Protein AF-A0A497GBG0-F1 (afdb_monomer_lite)

Radius of gyration: 11.76 Å; chains: 1; bounding box: 29×22×25 Å

Sequence (90 aa):
MTVDEFFQSIYMVCKSSNSFGGKLKPDKVEEFKKKAAEKAEKKSEIAGFLVKYEFKGASISFIPPNSVIIIMKDEASQEDVKNLLNELLE

pLDDT: mean 90.81, std 5.83, range [61.5, 96.38]

Secondary structure (DSSP, 8-state):
--HHHHEEEEEEEETTTTEEEEEE-GGGHHHHHHHHHHHSEEEEEETTTEEEEEETTEEEEEETTTEEEEE-SS---HHHHHHHHHHHH-

Foldseek 3Di:
DFPVQFFPDKAADDQVQLKIKTFTDQVCQVVLVVLQVVAWQFPDDDPVAWTWTDDPQWIWIDHPPGMIMIGHPDRDDSVRVRVSSVVSND

Structure (mmCIF, N/CA/C/O backbone):
data_AF-A0A497GBG0-F1
#
_entry.id   AF-A0A497GBG0-F1
#
loop_
_atom_site.group_PDB
_atom_site.id
_atom_site.type_symbol
_atom_site.label_atom_id
_atom_site.label_alt_id
_atom_site.label_comp_id
_atom_site.label_asym_id
_atom_site.label_entity_id
_atom_site.label_seq_id
_atom_site.pdbx_PDB_ins_code
_atom_site.Cartn_x
_atom_site.Cartn_y
_atom_site.Cartn_z
_atom_site.occupancy
_atom_site.B_iso_or_equiv
_atom_site.auth_seq_id
_atom_site.auth_comp_id
_atom_site.auth_asym_id
_atom_site.auth_atom_id
_atom_site.pdbx_PDB_model_num
ATOM 1 N N . MET A 1 1 ? -2.425 8.630 10.032 1.00 61.50 1 MET A N 1
ATOM 2 C CA . MET A 1 1 ? -2.284 7.163 10.168 1.00 61.50 1 MET A CA 1
ATOM 3 C C . MET A 1 1 ? -0.949 6.792 9.567 1.00 61.50 1 MET A C 1
ATOM 5 O O . MET A 1 1 ? -0.622 7.351 8.529 1.00 61.50 1 MET A O 1
ATOM 9 N N . THR A 1 2 ? -0.169 5.931 10.212 1.00 80.12 2 THR A N 1
ATOM 10 C CA . THR A 1 2 ? 1.159 5.568 9.693 1.00 80.12 2 THR A CA 1
ATOM 11 C C . THR A 1 2 ? 1.126 4.247 8.938 1.00 80.12 2 THR A C 1
ATOM 13 O O . THR A 1 2 ? 0.296 3.369 9.179 1.00 80.12 2 THR A O 1
ATOM 16 N N . VAL A 1 3 ? 2.075 4.081 8.023 1.00 88.31 3 VAL A N 1
ATOM 17 C CA . VAL A 1 3 ? 2.254 2.862 7.237 1.00 88.31 3 VAL A CA 1
ATOM 18 C C . VAL A 1 3 ? 2.421 1.634 8.137 1.00 88.31 3 VAL A C 1
ATOM 20 O O . VAL A 1 3 ? 1.928 0.559 7.807 1.00 88.31 3 VAL A O 1
ATOM 23 N N . ASP A 1 4 ? 3.047 1.795 9.306 1.00 88.88 4 ASP A N 1
ATOM 24 C CA . ASP A 1 4 ? 3.286 0.721 10.274 1.00 88.88 4 ASP A CA 1
ATOM 25 C C . ASP A 1 4 ? 1.998 0.276 10.999 1.00 88.88 4 ASP A C 1
ATOM 27 O O . ASP A 1 4 ? 1.924 -0.837 11.532 1.00 88.88 4 ASP A O 1
ATOM 31 N N . GLU A 1 5 ? 0.937 1.093 10.990 1.00 91.94 5 GLU A N 1
ATOM 32 C CA . GLU A 1 5 ? -0.387 0.668 11.455 1.00 91.94 5 GLU A CA 1
ATOM 33 C C . GLU A 1 5 ? -1.019 -0.329 10.481 1.00 91.94 5 GLU A C 1
ATOM 35 O O . GLU A 1 5 ? -1.638 -1.291 10.933 1.00 91.94 5 GLU A O 1
ATOM 40 N N . PHE A 1 6 ? -0.801 -0.146 9.175 1.00 93.38 6 PHE A N 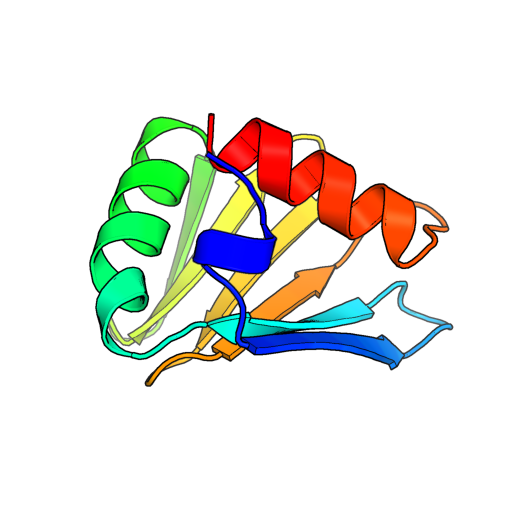1
ATOM 41 C CA . PHE A 1 6 ? -1.411 -0.936 8.104 1.00 93.38 6 PHE A CA 1
ATOM 42 C C . PHE A 1 6 ? -0.587 -2.148 7.681 1.00 93.38 6 PHE A C 1
ATOM 44 O O . PHE A 1 6 ? -1.155 -3.197 7.380 1.00 93.38 6 PHE A O 1
ATOM 51 N N . PHE A 1 7 ? 0.738 -2.030 7.644 1.00 95.12 7 PHE A N 1
ATOM 52 C CA . PHE A 1 7 ? 1.622 -3.048 7.087 1.00 95.12 7 PHE A CA 1
ATOM 53 C C . PHE A 1 7 ? 2.319 -3.855 8.189 1.00 95.12 7 PHE A C 1
ATOM 55 O O . PHE A 1 7 ? 2.814 -3.319 9.172 1.00 95.12 7 PHE A O 1
ATOM 62 N N . GLN A 1 8 ? 2.371 -5.175 8.009 1.00 94.81 8 GLN A N 1
ATOM 63 C CA . GLN A 1 8 ? 3.248 -6.079 8.759 1.00 94.81 8 GLN A CA 1
ATOM 64 C C . GLN A 1 8 ? 4.702 -5.946 8.302 1.00 94.81 8 GLN A C 1
ATOM 66 O O . GLN A 1 8 ? 5.623 -6.055 9.103 1.00 94.81 8 GLN A O 1
ATOM 71 N N . SER A 1 9 ? 4.908 -5.752 7.000 1.00 93.75 9 SER A N 1
ATOM 72 C CA . SER A 1 9 ? 6.236 -5.637 6.403 1.00 93.75 9 SER A CA 1
ATOM 73 C C . SER A 1 9 ? 6.156 -4.941 5.054 1.00 93.75 9 SER A C 1
ATOM 75 O O . SER A 1 9 ? 5.212 -5.184 4.297 1.00 93.75 9 SER A O 1
ATOM 77 N N . ILE A 1 10 ? 7.187 -4.169 4.726 1.00 94.12 10 ILE A N 1
ATOM 78 C CA . ILE A 1 10 ? 7.454 -3.649 3.383 1.00 94.12 10 ILE A CA 1
ATOM 79 C C . ILE A 1 10 ? 8.878 -4.068 3.023 1.00 94.12 10 ILE A C 1
ATOM 81 O O . ILE A 1 10 ? 9.774 -3.963 3.859 1.00 94.12 10 ILE A O 1
ATOM 85 N N . TYR A 1 11 ? 9.071 -4.575 1.813 1.00 93.00 11 TYR A N 1
ATOM 86 C CA . TYR A 1 11 ? 10.347 -5.097 1.337 1.00 93.00 11 TYR A CA 1
ATOM 87 C C . TYR A 1 11 ? 10.527 -4.829 -0.157 1.00 93.00 11 TYR A C 1
ATOM 89 O O . TYR A 1 11 ? 9.561 -4.702 -0.909 1.00 93.00 11 TYR A O 1
ATOM 97 N N . MET A 1 12 ? 11.777 -4.753 -0.605 1.00 91.69 12 MET A N 1
ATOM 98 C CA . MET A 1 12 ? 12.095 -4.661 -2.028 1.00 91.69 12 MET A CA 1
ATOM 99 C C . MET A 1 12 ? 11.902 -6.031 -2.692 1.00 91.69 12 MET A C 1
ATOM 101 O O . MET A 1 12 ? 12.422 -7.033 -2.207 1.00 91.69 12 MET A O 1
ATOM 105 N N . VAL A 1 13 ? 11.152 -6.075 -3.794 1.00 90.12 13 VAL A N 1
ATOM 106 C CA . VAL A 1 13 ? 10.922 -7.295 -4.591 1.00 90.12 13 VAL A CA 1
ATOM 107 C C . VAL A 1 13 ? 11.943 -7.387 -5.716 1.00 90.12 13 VAL A C 1
ATOM 109 O O . VAL A 1 13 ? 12.555 -8.430 -5.918 1.00 90.12 13 VAL A O 1
ATOM 112 N N . CYS A 1 14 ? 12.132 -6.293 -6.453 1.00 86.25 14 CYS A N 1
ATOM 113 C CA . CYS A 1 14 ? 13.049 -6.248 -7.581 1.00 86.25 14 CYS A CA 1
ATOM 114 C C . CYS A 1 14 ? 13.587 -4.828 -7.761 1.00 86.25 14 CYS A C 1
ATOM 116 O O . CYS A 1 14 ? 12.821 -3.893 -7.999 1.00 86.25 14 CYS A O 1
ATOM 118 N N . LYS A 1 15 ? 14.912 -4.676 -7.656 1.00 81.88 15 LYS A N 1
ATOM 119 C CA . LYS A 1 15 ? 15.582 -3.376 -7.775 1.00 81.88 15 LYS A CA 1
ATOM 120 C C . LYS A 1 15 ? 15.515 -2.819 -9.201 1.00 81.88 15 LYS A C 1
ATOM 122 O O . LYS A 1 15 ? 15.283 -1.635 -9.371 1.00 81.88 15 LYS A O 1
ATOM 127 N N . SER A 1 16 ? 15.673 -3.660 -10.226 1.00 83.50 16 SER A N 1
ATOM 128 C CA . SER A 1 16 ? 15.699 -3.211 -11.629 1.00 83.50 16 SER A CA 1
ATOM 129 C C . SER A 1 16 ? 14.352 -2.694 -12.138 1.00 83.50 16 SER A C 1
ATOM 131 O O . SER A 1 16 ? 14.323 -1.899 -13.070 1.00 83.50 16 SER A O 1
ATOM 133 N N . SER A 1 17 ? 13.246 -3.125 -11.532 1.00 83.50 17 SER A N 1
ATOM 134 C CA . SER A 1 17 ? 11.895 -2.659 -11.854 1.00 83.50 17 SER A CA 1
ATOM 135 C C . SER A 1 17 ? 11.304 -1.745 -10.777 1.00 83.50 17 SER A C 1
ATOM 137 O O . SER A 1 17 ? 10.088 -1.559 -10.758 1.00 83.50 17 SER A O 1
ATOM 139 N N . ASN A 1 18 ? 12.127 -1.240 -9.845 1.00 90.88 18 ASN A N 1
ATOM 140 C CA . ASN A 1 18 ? 11.711 -0.388 -8.721 1.00 90.88 18 ASN A CA 1
ATOM 141 C C . ASN A 1 18 ? 10.434 -0.892 -8.028 1.00 90.88 18 ASN A C 1
ATOM 143 O O . ASN A 1 18 ? 9.476 -0.152 -7.790 1.00 90.88 18 ASN A O 1
ATOM 147 N N . SER A 1 19 ? 10.397 -2.203 -7.781 1.00 92.75 19 SER A N 1
ATOM 148 C CA . SER A 1 19 ? 9.212 -2.910 -7.309 1.00 92.75 19 SER A CA 1
ATOM 149 C C . SER A 1 19 ? 9.367 -3.328 -5.855 1.00 92.75 19 SER A C 1
ATOM 151 O O . SER A 1 19 ? 10.378 -3.914 -5.457 1.00 92.75 19 SER A O 1
ATOM 153 N N . PHE A 1 20 ? 8.319 -3.087 -5.081 1.00 96.06 20 PHE A N 1
ATOM 154 C CA . PHE A 1 20 ? 8.242 -3.327 -3.651 1.00 96.06 20 PHE A CA 1
ATOM 155 C C . PHE A 1 20 ? 7.012 -4.160 -3.324 1.00 96.06 20 PHE A C 1
ATOM 157 O O . PHE A 1 20 ? 5.970 -4.058 -3.969 1.00 96.06 20 PHE A O 1
ATOM 164 N N . GLY A 1 21 ? 7.150 -4.990 -2.302 1.00 95.50 21 GLY A N 1
ATOM 165 C CA . GLY A 1 21 ? 6.092 -5.800 -1.739 1.00 95.50 21 GLY A CA 1
ATOM 166 C C . GLY A 1 21 ? 5.727 -5.263 -0.369 1.00 95.50 21 GLY A C 1
ATOM 167 O O . GLY A 1 21 ? 6.589 -4.905 0.430 1.00 95.50 21 GLY A O 1
ATOM 168 N N . GLY A 1 22 ? 4.435 -5.223 -0.093 1.00 96.06 22 GLY A N 1
ATOM 169 C CA . GLY A 1 22 ? 3.879 -4.912 1.206 1.00 96.06 22 GLY A CA 1
ATOM 170 C C . GLY A 1 22 ? 2.934 -6.021 1.638 1.00 96.06 22 GLY A C 1
ATOM 171 O O . GLY A 1 22 ? 2.131 -6.513 0.846 1.00 96.06 22 GLY A O 1
ATOM 172 N N . LYS A 1 23 ? 3.019 -6.424 2.903 1.00 96.38 23 LYS A N 1
ATOM 173 C CA . LYS A 1 23 ? 2.035 -7.310 3.525 1.00 96.38 23 LYS A CA 1
ATOM 174 C C . LYS A 1 23 ? 1.214 -6.497 4.510 1.00 96.38 23 LYS A C 1
ATOM 176 O O . LYS A 1 23 ? 1.771 -5.976 5.470 1.00 96.38 23 LYS A O 1
ATOM 181 N N . LEU A 1 24 ? -0.084 -6.379 4.269 1.00 95.81 24 LEU A N 1
ATOM 182 C CA . LEU A 1 24 ? -1.029 -5.701 5.149 1.00 95.81 24 LEU A CA 1
ATOM 183 C C . LEU A 1 24 ? -1.354 -6.573 6.363 1.00 95.81 24 LEU A C 1
ATOM 185 O O . LEU A 1 24 ? -1.369 -7.807 6.287 1.00 95.81 24 LEU A O 1
ATOM 189 N N . LYS A 1 25 ? -1.663 -5.935 7.488 1.00 95.75 25 LYS A N 1
ATOM 190 C CA . LYS A 1 25 ? -2.297 -6.614 8.616 1.00 95.75 25 LYS A CA 1
ATOM 191 C C . LYS A 1 25 ? -3.711 -7.049 8.204 1.00 95.75 25 LYS A C 1
ATOM 193 O O . LYS A 1 25 ? -4.390 -6.281 7.520 1.00 95.75 25 LYS A O 1
ATOM 198 N N . PRO A 1 26 ? -4.162 -8.263 8.571 1.00 92.44 26 PRO A N 1
ATOM 199 C CA . PRO A 1 26 ? -5.451 -8.794 8.121 1.00 92.44 26 PRO A CA 1
ATOM 200 C C . PRO A 1 26 ? -6.648 -7.882 8.424 1.00 92.44 26 PRO A C 1
ATOM 202 O O . PRO A 1 26 ? -7.527 -7.728 7.583 1.00 92.44 26 PRO A O 1
ATOM 205 N N . ASP A 1 27 ? -6.650 -7.228 9.585 1.00 94.56 27 ASP A N 1
ATOM 206 C CA . ASP A 1 27 ? -7.689 -6.296 10.041 1.00 94.56 27 ASP A CA 1
ATOM 207 C C . ASP A 1 27 ? -7.668 -4.941 9.311 1.00 94.56 27 ASP A C 1
ATOM 209 O O . ASP A 1 27 ? -8.632 -4.183 9.378 1.00 94.56 27 ASP A O 1
ATOM 213 N N . LYS A 1 28 ? -6.591 -4.642 8.574 1.00 94.56 28 LYS A N 1
ATOM 214 C CA . LYS A 1 28 ? -6.384 -3.372 7.864 1.00 94.56 28 LYS A CA 1
ATOM 215 C C . LYS A 1 28 ? -6.610 -3.446 6.359 1.00 94.56 28 LYS A C 1
ATOM 217 O O . LYS A 1 28 ? -6.547 -2.421 5.686 1.00 94.56 28 LYS A O 1
ATOM 222 N N . VAL A 1 29 ? -6.902 -4.630 5.821 1.00 92.44 29 VAL A N 1
ATOM 223 C CA . VAL A 1 29 ? -7.076 -4.842 4.374 1.00 92.44 29 VAL A CA 1
ATOM 224 C C . VAL A 1 29 ? -8.223 -4.010 3.801 1.00 92.44 29 VAL A C 1
ATOM 226 O O . VAL A 1 29 ? -8.034 -3.302 2.813 1.00 92.44 29 VAL A O 1
ATOM 229 N N . GLU A 1 30 ? -9.403 -4.070 4.414 1.00 91.62 30 GLU A N 1
ATOM 230 C CA . GLU A 1 30 ? -10.583 -3.360 3.904 1.00 91.62 30 GLU A CA 1
ATOM 231 C C . GLU A 1 30 ? -10.441 -1.838 4.062 1.00 91.62 30 GLU A C 1
ATOM 233 O O . GLU A 1 30 ? -10.782 -1.082 3.153 1.00 91.62 30 GLU A O 1
ATOM 238 N N . GLU A 1 31 ? -9.846 -1.384 5.170 1.00 93.31 31 GLU A N 1
ATOM 239 C CA . GLU A 1 31 ? -9.548 0.035 5.405 1.00 93.31 31 GLU A CA 1
ATOM 240 C C . GLU A 1 31 ? -8.534 0.576 4.383 1.00 93.31 31 GLU A C 1
ATOM 242 O O . GLU A 1 31 ? -8.731 1.660 3.832 1.00 93.31 31 GLU A O 1
ATOM 247 N N . PHE A 1 32 ? -7.496 -0.206 4.060 1.00 93.00 32 PHE A N 1
ATOM 248 C CA . PHE A 1 32 ? -6.513 0.143 3.033 1.00 93.00 32 PHE A CA 1
ATOM 249 C C . PHE A 1 32 ? -7.175 0.317 1.666 1.00 93.00 32 PHE A C 1
ATOM 251 O O . PHE A 1 32 ? -6.960 1.328 1.001 1.00 93.00 32 PHE A O 1
ATOM 258 N N . LYS A 1 33 ? -8.003 -0.651 1.247 1.00 90.62 33 LYS A N 1
ATOM 259 C CA . LYS A 1 33 ? -8.712 -0.591 -0.041 1.00 90.62 33 LYS A CA 1
ATOM 260 C C . LYS A 1 33 ? -9.617 0.629 -0.133 1.00 90.62 33 LYS A C 1
ATOM 262 O O . LYS A 1 33 ? -9.652 1.269 -1.180 1.00 90.62 33 LYS A O 1
ATOM 267 N N . LYS A 1 34 ? -10.333 0.949 0.950 1.00 92.31 34 LYS A N 1
ATOM 268 C CA . LYS A 1 34 ? -11.211 2.119 1.004 1.00 92.31 34 LYS A CA 1
ATOM 269 C C . LYS A 1 34 ? -10.408 3.405 0.797 1.00 92.31 34 LYS A C 1
ATOM 271 O O . LYS A 1 34 ? -10.699 4.142 -0.138 1.00 92.31 34 LYS A O 1
ATOM 276 N N . LYS A 1 35 ? -9.338 3.604 1.573 1.00 92.62 35 LYS A N 1
ATOM 277 C CA . LYS A 1 35 ? -8.470 4.786 1.442 1.00 92.62 35 LYS A CA 1
ATOM 278 C C . LYS A 1 35 ? -7.810 4.883 0.068 1.00 92.62 35 LYS A C 1
ATOM 280 O O . LYS A 1 35 ? -7.783 5.957 -0.528 1.00 92.62 35 LYS A O 1
ATOM 285 N N . ALA A 1 36 ? -7.332 3.759 -0.467 1.00 91.94 36 ALA A N 1
ATOM 286 C CA . ALA A 1 36 ? -6.773 3.712 -1.812 1.00 91.94 36 ALA A CA 1
ATOM 287 C C . 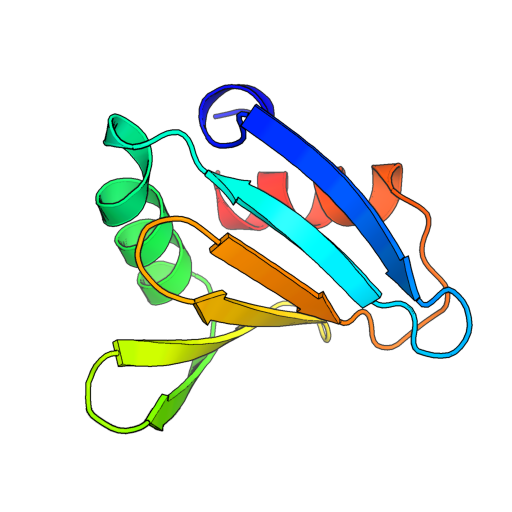ALA A 1 36 ? -7.815 4.095 -2.874 1.00 91.94 36 ALA A C 1
ATOM 289 O O . ALA A 1 36 ? -7.502 4.866 -3.772 1.00 91.94 36 ALA A O 1
ATOM 290 N N . ALA A 1 37 ? -9.059 3.627 -2.754 1.00 90.94 37 ALA A N 1
ATOM 291 C CA . ALA A 1 37 ? -10.138 3.995 -3.669 1.00 90.94 37 ALA A CA 1
ATOM 292 C C . ALA A 1 37 ? -10.583 5.464 -3.545 1.00 90.94 37 ALA A C 1
ATOM 294 O O . ALA A 1 37 ? -11.063 6.026 -4.523 1.00 90.94 37 ALA A O 1
ATOM 295 N N . GLU A 1 38 ? -10.430 6.082 -2.370 1.00 92.38 38 GLU A N 1
ATOM 296 C CA . GLU A 1 38 ? -10.768 7.495 -2.141 1.00 92.38 38 GLU A CA 1
ATOM 297 C C . GLU A 1 38 ? -9.712 8.459 -2.702 1.00 92.38 38 GLU A C 1
ATOM 299 O O . GLU A 1 38 ? -10.050 9.567 -3.115 1.00 92.38 38 GLU A O 1
ATOM 304 N N . LYS A 1 39 ? -8.436 8.056 -2.715 1.00 91.75 39 LYS A N 1
ATOM 305 C CA . LYS A 1 39 ? -7.305 8.952 -3.016 1.00 91.75 39 LYS A CA 1
ATOM 306 C C . LYS A 1 39 ? -6.539 8.638 -4.291 1.00 91.75 39 LYS A C 1
ATOM 308 O O . LYS A 1 39 ? -5.884 9.525 -4.835 1.00 91.75 39 LYS A O 1
ATOM 313 N N . ALA A 1 40 ? -6.565 7.390 -4.741 1.00 93.06 40 ALA A N 1
ATOM 314 C CA . ALA A 1 40 ? -5.857 6.953 -5.931 1.00 93.06 40 ALA A CA 1
ATOM 315 C C . ALA A 1 40 ? -6.829 6.675 -7.074 1.00 93.06 40 ALA A C 1
ATOM 317 O O . ALA A 1 40 ? -7.979 6.284 -6.876 1.00 93.06 40 ALA A O 1
ATOM 318 N N . GLU A 1 41 ? -6.343 6.835 -8.299 1.00 92.06 41 GLU A N 1
ATOM 319 C CA . GLU A 1 41 ? -7.142 6.531 -9.475 1.00 92.06 41 GLU A CA 1
ATOM 320 C C . GLU A 1 41 ? -7.177 5.014 -9.685 1.00 92.06 41 GLU A C 1
ATOM 322 O O . GLU A 1 41 ? -6.143 4.372 -9.887 1.00 92.06 41 GLU A O 1
ATOM 327 N N . LYS A 1 42 ? -8.370 4.413 -9.649 1.00 91.94 42 LYS A N 1
ATOM 328 C CA . LYS A 1 42 ? -8.550 2.996 -9.984 1.00 91.94 42 LYS A CA 1
ATOM 329 C C . LYS A 1 42 ? -8.341 2.806 -11.489 1.00 91.94 42 LYS A C 1
ATOM 331 O O . LYS A 1 42 ? -9.181 3.210 -12.287 1.00 91.94 42 LYS A O 1
ATOM 336 N N . LYS A 1 43 ? -7.243 2.155 -11.877 1.00 91.81 43 LYS A N 1
ATOM 337 C CA . LYS A 1 43 ? -6.903 1.896 -13.288 1.00 91.81 43 LYS A CA 1
ATOM 338 C C . LYS A 1 43 ? -7.551 0.635 -13.827 1.00 91.81 43 LYS A C 1
ATOM 340 O O . LYS A 1 43 ? -7.979 0.601 -14.976 1.00 91.81 43 LYS A O 1
ATOM 345 N N . SER A 1 44 ? -7.579 -0.423 -13.025 1.00 87.62 44 SER A N 1
ATOM 346 C CA . SER A 1 44 ? -8.167 -1.688 -13.446 1.00 87.62 44 SER A CA 1
ATOM 347 C C . SER A 1 44 ? -8.586 -2.550 -12.265 1.00 87.62 44 SER A C 1
ATOM 349 O O . SER A 1 44 ? -8.068 -2.442 -11.153 1.00 87.62 44 SER A O 1
ATOM 351 N N . GLU A 1 45 ? -9.538 -3.431 -12.537 1.00 86.06 45 GLU A N 1
ATOM 352 C CA . GLU A 1 45 ? -9.915 -4.534 -11.670 1.00 86.06 45 GLU A CA 1
ATOM 353 C C . GLU A 1 45 ? -9.963 -5.796 -12.524 1.00 86.06 45 GLU A C 1
ATOM 355 O O . GLU A 1 45 ? -10.612 -5.820 -13.569 1.00 86.06 45 GLU A O 1
ATOM 360 N N . ILE A 1 46 ? -9.238 -6.827 -12.104 1.00 82.94 46 ILE A N 1
ATOM 361 C CA . ILE A 1 46 ? -9.164 -8.099 -12.815 1.00 82.94 46 ILE A CA 1
ATOM 362 C C . ILE A 1 46 ? -9.852 -9.154 -11.959 1.00 82.94 46 ILE A C 1
ATOM 364 O O . ILE A 1 46 ? -9.460 -9.401 -10.814 1.00 82.94 46 ILE A O 1
ATOM 368 N N . ALA A 1 47 ? -10.887 -9.766 -12.537 1.00 74.44 47 ALA A N 1
ATOM 369 C CA . ALA A 1 47 ? -11.671 -10.842 -11.937 1.00 74.44 47 ALA A CA 1
ATOM 370 C C . ALA A 1 47 ? -12.240 -10.520 -10.536 1.00 74.44 47 ALA A C 1
ATOM 372 O O . ALA A 1 47 ? -12.470 -11.433 -9.756 1.00 74.44 47 ALA A O 1
ATOM 373 N N . GLY A 1 48 ? -12.436 -9.240 -10.190 1.00 67.88 48 GLY A N 1
ATOM 374 C CA . GLY A 1 48 ? -12.931 -8.817 -8.870 1.00 67.88 48 GLY A CA 1
ATOM 375 C C . GLY A 1 48 ? -11.951 -9.029 -7.705 1.00 67.88 48 GLY A C 1
ATOM 376 O O . GLY A 1 48 ? -12.296 -8.745 -6.561 1.00 67.88 48 GLY A O 1
ATOM 377 N N . PHE A 1 49 ? -10.733 -9.515 -7.971 1.00 74.00 49 PHE A N 1
ATOM 378 C CA . PHE A 1 49 ? -9.759 -9.890 -6.940 1.00 74.00 49 PHE A CA 1
ATOM 379 C C . PHE A 1 49 ? -8.509 -9.014 -6.959 1.00 74.00 49 PHE A C 1
ATOM 381 O O . PHE A 1 49 ? -8.040 -8.604 -5.899 1.00 74.00 49 PHE A O 1
ATOM 388 N N . LEU A 1 50 ? -7.974 -8.710 -8.143 1.00 84.31 50 LEU A N 1
ATOM 389 C CA . LEU A 1 50 ? -6.786 -7.873 -8.280 1.00 84.31 50 LEU A CA 1
ATOM 390 C C . LEU A 1 50 ? -7.222 -6.462 -8.647 1.00 84.31 50 LEU A C 1
ATOM 392 O O . LEU A 1 50 ? -7.790 -6.246 -9.718 1.00 84.31 50 LEU A O 1
ATOM 396 N N . VAL A 1 51 ? -6.943 -5.505 -7.765 1.00 91.06 51 VAL A N 1
ATOM 397 C CA . VAL A 1 51 ? -7.268 -4.095 -7.999 1.00 91.06 51 VAL A CA 1
ATOM 398 C C . VAL A 1 51 ? -5.983 -3.311 -8.172 1.00 91.06 51 VAL A C 1
ATOM 400 O O . VAL A 1 51 ? -5.087 -3.393 -7.333 1.00 91.06 51 VAL A O 1
ATOM 403 N N . LYS A 1 52 ? -5.896 -2.553 -9.263 1.00 93.12 52 LYS A N 1
ATOM 404 C CA . LYS A 1 52 ? -4.763 -1.687 -9.566 1.00 93.12 52 LYS A CA 1
ATOM 405 C C . LYS A 1 52 ? -5.169 -0.229 -9.414 1.00 93.12 52 LYS A C 1
ATOM 407 O O . LYS A 1 52 ? -6.117 0.235 -10.052 1.00 93.12 52 LYS A O 1
ATOM 412 N N . TYR A 1 53 ? -4.391 0.487 -8.623 1.00 94.50 53 TYR A N 1
ATOM 413 C CA . TYR A 1 53 ? -4.493 1.917 -8.404 1.00 94.50 53 TYR A CA 1
ATOM 414 C C . TYR A 1 53 ? -3.251 2.622 -8.947 1.00 94.50 53 TYR A C 1
ATOM 416 O O . TYR A 1 53 ? -2.161 2.047 -8.981 1.00 94.50 53 TYR A O 1
ATOM 424 N N . GLU A 1 54 ? -3.409 3.876 -9.346 1.00 94.06 54 GLU A N 1
ATOM 425 C CA . GLU A 1 54 ? -2.311 4.781 -9.663 1.00 94.06 54 GLU A CA 1
ATOM 426 C C . GLU A 1 54 ? -2.365 5.990 -8.733 1.00 94.06 54 GLU A C 1
ATOM 428 O O . GLU A 1 54 ? -3.403 6.638 -8.587 1.00 94.06 54 GLU A O 1
ATOM 433 N N . PHE A 1 55 ? -1.240 6.284 -8.088 1.00 94.44 55 PHE A N 1
ATOM 434 C CA . PHE A 1 55 ? -1.119 7.397 -7.158 1.00 94.44 55 PHE A CA 1
ATOM 435 C C . PHE A 1 55 ? 0.251 8.044 -7.304 1.00 94.44 55 PHE A C 1
ATOM 437 O O . PHE A 1 55 ? 1.269 7.377 -7.144 1.00 94.44 55 PHE A O 1
ATOM 444 N N . LYS A 1 56 ? 0.280 9.341 -7.636 1.00 92.25 56 LYS A N 1
ATOM 445 C CA . LYS A 1 56 ? 1.516 10.129 -7.809 1.00 92.25 56 LYS A CA 1
ATOM 446 C C . LYS A 1 56 ? 2.580 9.453 -8.694 1.00 92.25 56 LYS A C 1
ATOM 448 O O . LYS A 1 56 ? 3.772 9.525 -8.421 1.00 92.25 56 LYS A O 1
ATOM 453 N N . GLY A 1 57 ? 2.146 8.778 -9.759 1.00 89.19 57 GLY A N 1
ATOM 454 C CA . GLY A 1 57 ? 3.040 8.066 -10.679 1.00 89.19 57 GLY A CA 1
ATOM 455 C C . GLY A 1 57 ? 3.519 6.695 -10.189 1.00 89.19 57 GLY A C 1
ATOM 456 O O . GLY A 1 57 ? 4.234 6.022 -10.925 1.00 89.19 57 GLY A O 1
ATOM 457 N N . ALA A 1 58 ? 3.107 6.243 -9.003 1.00 94.12 58 ALA A N 1
ATOM 458 C CA . ALA A 1 58 ? 3.296 4.871 -8.549 1.00 94.12 58 ALA A CA 1
ATOM 459 C C . ALA A 1 58 ? 2.074 4.008 -8.882 1.00 94.12 58 ALA A C 1
ATOM 461 O O . ALA A 1 58 ? 0.924 4.434 -8.756 1.00 94.12 58 ALA A O 1
ATOM 462 N N . SER A 1 59 ? 2.331 2.762 -9.268 1.00 94.62 59 SER A N 1
ATOM 463 C CA . SER A 1 59 ? 1.308 1.744 -9.492 1.00 94.62 59 SER A CA 1
ATOM 464 C C . SER A 1 59 ? 1.190 0.857 -8.257 1.00 94.62 59 SER A C 1
ATOM 466 O O . SER A 1 59 ? 2.148 0.178 -7.892 1.00 94.62 59 SER A O 1
ATOM 468 N N . ILE A 1 60 ? 0.003 0.800 -7.660 1.00 95.25 60 ILE A N 1
ATOM 469 C CA . ILE A 1 60 ? -0.282 0.062 -6.427 1.00 95.25 60 ILE A CA 1
ATOM 470 C C . ILE A 1 60 ? -1.292 -1.035 -6.747 1.00 95.25 60 ILE A C 1
ATOM 472 O O . ILE A 1 60 ? -2.442 -0.761 -7.073 1.00 95.25 60 ILE A O 1
ATOM 476 N N . SER A 1 61 ? -0.865 -2.290 -6.680 1.00 94.12 61 SER A N 1
ATOM 477 C CA . SER A 1 61 ? -1.714 -3.448 -6.960 1.00 94.12 61 SER A CA 1
ATOM 478 C C . SER A 1 61 ? -2.030 -4.190 -5.674 1.00 94.12 61 SER A C 1
ATOM 480 O O . SER A 1 61 ? -1.123 -4.682 -5.008 1.00 94.12 61 SER A O 1
ATOM 482 N N . PHE A 1 62 ? -3.311 -4.292 -5.335 1.00 92.88 62 PHE A N 1
ATOM 483 C CA . PHE A 1 62 ? -3.777 -5.154 -4.260 1.00 92.88 62 PHE A CA 1
ATOM 484 C C . PHE A 1 62 ? -3.925 -6.588 -4.772 1.00 92.88 62 PHE A C 1
ATOM 486 O O . PHE A 1 62 ? -4.578 -6.832 -5.788 1.00 92.88 62 PHE A O 1
ATOM 493 N N . ILE A 1 63 ? -3.332 -7.526 -4.038 1.00 91.12 63 ILE A N 1
ATOM 494 C CA . ILE A 1 63 ? -3.373 -8.959 -4.297 1.00 91.12 63 ILE A CA 1
ATOM 495 C C . ILE A 1 63 ? -3.940 -9.639 -3.040 1.0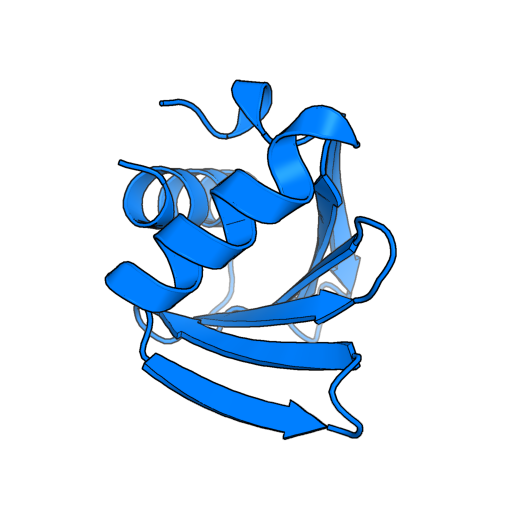0 91.12 63 ILE A C 1
ATOM 497 O O . ILE A 1 63 ? -3.322 -9.581 -1.972 1.00 91.12 63 ILE A O 1
ATOM 501 N N . PRO A 1 64 ? -5.110 -10.289 -3.127 1.00 87.81 64 PRO A N 1
ATOM 502 C CA . PRO A 1 64 ? -5.679 -11.020 -2.007 1.00 87.81 64 PRO A CA 1
ATOM 503 C C . PRO A 1 64 ? -4.723 -12.119 -1.512 1.00 87.81 64 PRO A C 1
ATOM 505 O O . PRO A 1 64 ? -4.005 -12.713 -2.317 1.00 87.81 64 PRO A O 1
ATOM 508 N N . PRO A 1 65 ? -4.734 -12.442 -0.208 1.00 91.00 65 PRO A N 1
ATOM 509 C CA . PRO A 1 65 ? -5.657 -11.919 0.803 1.00 91.00 65 PRO A CA 1
ATOM 510 C C . PRO A 1 65 ? -5.228 -10.582 1.429 1.00 91.00 65 PRO A C 1
ATOM 512 O O . PRO A 1 65 ? -6.085 -9.841 1.899 1.00 91.00 65 PRO A O 1
ATOM 515 N N . ASN A 1 66 ? -3.935 -10.255 1.451 1.00 94.25 66 ASN A N 1
ATOM 516 C CA . ASN A 1 66 ? -3.412 -9.082 2.164 1.00 94.25 66 ASN A CA 1
ATOM 517 C C . ASN A 1 66 ? -2.085 -8.558 1.594 1.00 94.25 66 ASN A C 1
ATOM 519 O O . ASN A 1 66 ? -1.298 -7.941 2.312 1.00 94.25 66 ASN A O 1
ATOM 523 N N . SER A 1 67 ? -1.798 -8.829 0.328 1.00 94.44 67 SER A N 1
ATOM 524 C CA . SER A 1 67 ? -0.561 -8.409 -0.318 1.00 94.44 67 SER A CA 1
ATOM 525 C C . SER A 1 67 ? -0.779 -7.161 -1.163 1.00 94.44 67 SER A C 1
ATOM 527 O O . SER A 1 67 ? -1.837 -6.947 -1.748 1.00 94.44 67 SER A O 1
ATOM 529 N N . VAL A 1 68 ? 0.251 -6.330 -1.232 1.00 95.19 68 VAL A N 1
ATOM 530 C CA . VAL A 1 68 ? 0.296 -5.139 -2.073 1.00 95.19 68 VAL A CA 1
ATOM 531 C C . VAL A 1 68 ? 1.618 -5.143 -2.821 1.00 95.19 68 VAL A C 1
ATOM 533 O O . VAL A 1 68 ? 2.666 -5.381 -2.227 1.00 95.19 68 VAL A O 1
ATOM 536 N N . ILE A 1 69 ? 1.575 -4.882 -4.120 1.00 95.12 69 ILE A N 1
ATOM 537 C CA . ILE A 1 69 ? 2.761 -4.635 -4.936 1.00 95.12 69 ILE A CA 1
ATOM 538 C C . ILE A 1 69 ? 2.763 -3.161 -5.313 1.00 95.12 69 ILE A C 1
ATOM 540 O O . ILE A 1 69 ? 1.778 -2.659 -5.853 1.00 95.12 69 ILE A O 1
ATOM 544 N N . ILE A 1 70 ? 3.867 -2.480 -5.031 1.00 95.56 70 ILE A N 1
ATOM 545 C CA . ILE A 1 70 ? 4.089 -1.080 -5.375 1.00 95.56 70 ILE A CA 1
ATOM 546 C C . ILE A 1 70 ? 5.194 -1.029 -6.421 1.00 95.56 70 ILE A C 1
ATOM 548 O O . ILE A 1 70 ? 6.285 -1.547 -6.199 1.00 95.56 70 ILE A O 1
ATOM 552 N N . ILE A 1 71 ? 4.912 -0.415 -7.562 1.00 94.69 71 ILE A N 1
ATOM 553 C CA . ILE A 1 71 ? 5.888 -0.179 -8.623 1.00 94.69 71 ILE A CA 1
ATOM 554 C C . ILE A 1 71 ? 6.054 1.326 -8.752 1.00 94.69 71 ILE A C 1
ATOM 556 O O . ILE A 1 71 ? 5.101 2.031 -9.092 1.00 94.69 71 ILE A O 1
ATOM 560 N N . MET A 1 72 ? 7.258 1.800 -8.458 1.00 94.12 72 MET A N 1
ATOM 561 C CA . MET A 1 72 ? 7.619 3.208 -8.567 1.00 94.12 72 MET A CA 1
ATOM 562 C C . MET A 1 72 ? 8.076 3.498 -9.999 1.00 94.12 72 MET A C 1
ATOM 564 O O . MET A 1 72 ? 8.741 2.669 -10.622 1.00 94.12 72 MET A O 1
ATOM 568 N N . LYS A 1 73 ? 7.701 4.663 -10.538 1.00 89.75 73 LYS A N 1
ATOM 569 C CA . LYS A 1 73 ? 8.128 5.093 -11.878 1.00 89.75 73 LYS A CA 1
ATOM 570 C C . LYS A 1 73 ? 9.636 5.341 -11.943 1.00 89.75 73 LYS A C 1
ATOM 572 O O . LYS A 1 73 ? 10.276 4.952 -12.915 1.00 89.75 73 LYS A O 1
ATOM 577 N N . ASP A 1 74 ? 10.172 5.960 -10.899 1.00 87.94 74 ASP A N 1
ATOM 578 C CA . ASP A 1 74 ? 11.574 6.345 -10.773 1.00 87.94 74 ASP A CA 1
ATOM 579 C C . ASP A 1 74 ? 12.278 5.487 -9.710 1.00 87.94 74 ASP A C 1
ATOM 581 O O . ASP A 1 74 ? 11.626 4.748 -8.961 1.00 87.94 74 ASP A O 1
ATOM 585 N N . GLU A 1 75 ? 13.614 5.546 -9.668 1.00 88.12 75 GLU A N 1
ATOM 586 C CA . GLU A 1 75 ? 14.385 4.873 -8.619 1.00 88.12 75 GLU A CA 1
ATOM 587 C C . GLU A 1 75 ? 13.946 5.392 -7.250 1.00 88.12 75 GLU A C 1
ATOM 589 O O . GLU A 1 75 ? 13.918 6.596 -7.004 1.00 88.12 75 GLU A O 1
ATOM 594 N N . ALA A 1 76 ? 13.570 4.464 -6.377 1.00 89.88 76 ALA A N 1
ATOM 595 C CA . ALA A 1 76 ? 13.024 4.769 -5.068 1.00 89.88 76 ALA A CA 1
ATOM 596 C C . ALA A 1 76 ? 13.673 3.877 -4.016 1.00 89.88 76 ALA A C 1
ATOM 598 O O . ALA A 1 76 ? 14.000 2.713 -4.265 1.00 89.88 76 ALA A O 1
ATOM 599 N N . SER A 1 77 ? 13.833 4.418 -2.817 1.00 90.69 77 SER A N 1
ATOM 600 C CA . SER A 1 77 ? 14.181 3.656 -1.629 1.00 90.69 77 SER A CA 1
ATOM 601 C C . SER A 1 77 ? 12.926 3.080 -0.967 1.00 90.69 77 SER A C 1
ATOM 603 O O . SER A 1 77 ? 11.787 3.437 -1.273 1.00 90.69 77 SER A O 1
ATOM 605 N N . GLN A 1 78 ? 13.128 2.187 0.002 1.00 90.56 78 GLN A N 1
ATOM 606 C CA . GLN A 1 78 ? 12.026 1.706 0.832 1.00 90.56 78 GLN A CA 1
ATOM 607 C C . GLN A 1 78 ? 11.366 2.847 1.629 1.00 90.56 78 GLN A C 1
ATOM 609 O O . GLN A 1 78 ? 10.169 2.783 1.899 1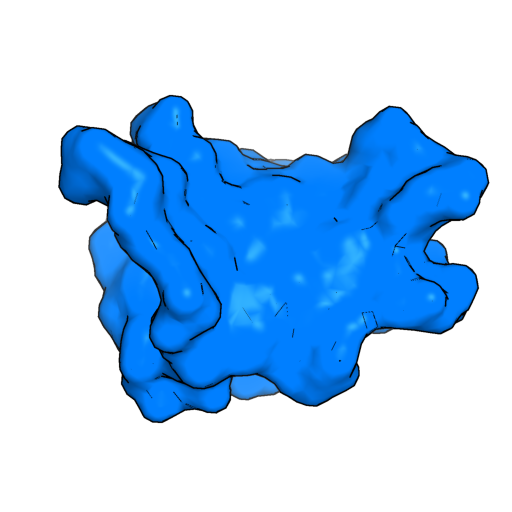.00 90.56 78 GLN A O 1
ATOM 614 N N . GLU A 1 79 ? 12.122 3.882 2.002 1.00 92.12 79 GLU A N 1
ATOM 615 C CA . GLU A 1 79 ? 11.603 5.041 2.733 1.00 92.12 79 GLU A CA 1
ATOM 616 C C . GLU A 1 79 ? 10.675 5.890 1.857 1.00 92.12 79 GLU A C 1
ATOM 618 O O . GLU A 1 79 ? 9.583 6.245 2.293 1.00 92.12 79 GLU A O 1
ATOM 623 N N . ASP A 1 80 ? 11.031 6.097 0.587 1.00 93.25 80 ASP A N 1
ATOM 624 C CA . ASP A 1 80 ? 10.184 6.805 -0.383 1.00 93.25 80 ASP A CA 1
ATOM 625 C C . ASP A 1 80 ? 8.834 6.107 -0.572 1.00 93.25 80 ASP A C 1
ATOM 627 O O . ASP A 1 80 ? 7.783 6.746 -0.612 1.00 93.25 80 ASP A O 1
ATOM 631 N N . VAL A 1 81 ? 8.844 4.772 -0.616 1.00 93.62 81 VAL A N 1
ATOM 632 C CA . VAL A 1 81 ? 7.617 3.967 -0.693 1.00 93.62 81 VAL A CA 1
ATOM 633 C C . VAL A 1 81 ? 6.781 4.115 0.574 1.00 93.62 81 VAL A C 1
ATOM 635 O O . VAL A 1 81 ? 5.560 4.246 0.486 1.00 93.62 81 VAL A O 1
ATOM 638 N N . LYS A 1 82 ? 7.408 4.118 1.758 1.00 93.38 82 LYS A N 1
ATOM 639 C CA . LYS A 1 82 ? 6.693 4.356 3.020 1.00 93.38 82 LYS A CA 1
ATOM 640 C C . LYS A 1 82 ? 6.050 5.741 3.044 1.00 93.38 82 LYS A C 1
ATOM 642 O O . LYS A 1 82 ? 4.897 5.849 3.452 1.00 93.38 82 LYS A O 1
ATOM 647 N N . ASN A 1 83 ? 6.756 6.766 2.574 1.00 94.56 83 ASN A N 1
ATOM 648 C CA . ASN A 1 83 ? 6.239 8.130 2.484 1.00 94.56 83 ASN A CA 1
ATOM 649 C C . ASN A 1 83 ? 5.049 8.208 1.522 1.00 94.56 83 ASN A C 1
ATOM 651 O O . ASN A 1 83 ? 3.987 8.685 1.910 1.00 94.56 83 ASN A O 1
ATOM 655 N N . LEU A 1 84 ? 5.168 7.632 0.322 1.00 94.62 84 LEU A N 1
ATOM 656 C CA . LEU A 1 84 ? 4.068 7.575 -0.644 1.00 94.62 84 LEU A CA 1
ATOM 657 C C . LEU A 1 84 ? 2.832 6.856 -0.079 1.00 94.62 84 LEU A C 1
ATOM 659 O O . LEU A 1 84 ? 1.701 7.303 -0.276 1.00 94.62 84 LEU A O 1
ATOM 663 N N . LEU A 1 85 ? 3.033 5.751 0.642 1.00 93.81 85 LEU A N 1
ATOM 664 C CA . LEU A 1 85 ? 1.942 5.021 1.285 1.00 93.81 85 LEU A CA 1
ATOM 665 C C . LEU A 1 85 ? 1.342 5.788 2.471 1.00 93.81 85 LEU A C 1
ATOM 667 O O . LEU A 1 85 ? 0.133 5.718 2.657 1.00 93.81 85 LEU A O 1
ATOM 671 N N . ASN A 1 86 ? 2.131 6.534 3.249 1.00 94.12 86 AS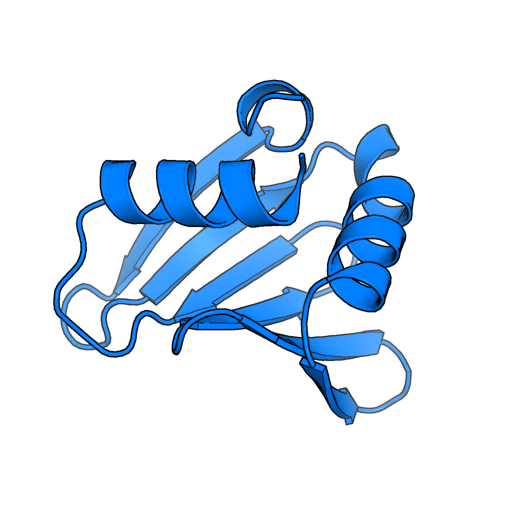N A N 1
ATOM 672 C CA . ASN A 1 86 ? 1.596 7.424 4.284 1.00 94.12 86 ASN A CA 1
ATOM 673 C C . ASN A 1 86 ? 0.664 8.466 3.660 1.00 94.12 86 ASN A C 1
ATOM 675 O O . ASN A 1 86 ? -0.481 8.580 4.080 1.00 94.12 86 ASN A O 1
ATOM 679 N N . GLU A 1 87 ? 1.094 9.128 2.586 1.00 93.25 87 GLU A N 1
ATOM 680 C CA . GLU A 1 87 ? 0.266 10.123 1.898 1.00 93.25 87 GLU A CA 1
ATOM 681 C C . GLU A 1 87 ? -1.020 9.516 1.316 1.00 93.25 87 GLU A C 1
ATOM 683 O O . GLU A 1 87 ? -2.088 10.135 1.350 1.00 93.25 87 GLU A O 1
ATOM 688 N N . LEU A 1 88 ? -0.954 8.274 0.823 1.00 92.38 88 LEU A N 1
ATOM 689 C CA . LEU A 1 88 ? -2.138 7.517 0.413 1.00 92.38 88 LEU A CA 1
ATOM 690 C C . LEU A 1 88 ? -3.064 7.212 1.602 1.00 92.38 88 LEU A C 1
ATOM 692 O O . LEU A 1 88 ? -4.278 7.152 1.440 1.00 92.38 88 LEU A O 1
AT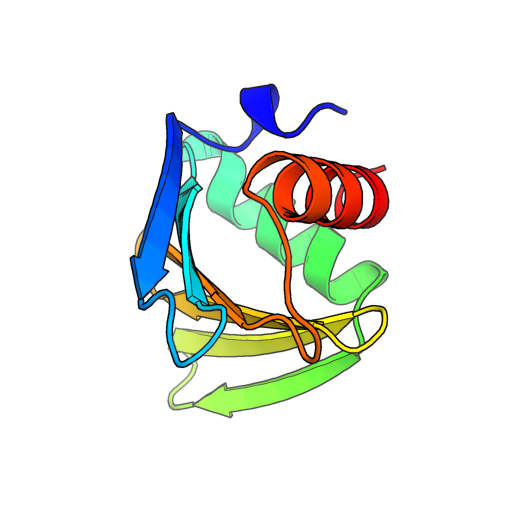OM 696 N N . LEU A 1 89 ? -2.520 7.025 2.802 1.00 90.88 89 LEU A N 1
ATOM 697 C CA . LEU A 1 89 ? -3.255 6.587 3.989 1.00 90.88 89 LEU A CA 1
ATOM 698 C C . LEU A 1 89 ? -3.676 7.714 4.943 1.00 90.88 89 LEU A C 1
ATOM 700 O O . LEU A 1 89 ? -4.392 7.422 5.899 1.00 90.88 89 LEU A O 1
ATOM 704 N N . GLU A 1 90 ? -3.292 8.971 4.707 1.00 85.19 90 GLU A N 1
ATOM 705 C CA . GLU A 1 90 ? -3.707 10.137 5.524 1.00 85.19 90 GLU A CA 1
ATOM 706 C C . GLU A 1 90 ? -5.138 10.639 5.262 1.00 85.19 90 GLU A C 1
ATOM 708 O O . GLU A 1 90 ? -6.081 9.972 5.744 1.00 85.19 90 GLU A O 1
#